Protein AF-A0A167I4J5-F1 (afdb_monomer)

pLDDT: mean 86.63, std 11.35, range [38.66, 96.31]

Radius of gyration: 13.34 Å; Cα contacts (8 Å, |Δi|>4): 80; chains: 1; bounding box: 29×26×43 Å

Secondary structure (DSSP, 8-state):
--SGGGSSTT-HHHHHHHHHHHHHHHHH-GGGGGGTTTHHHHHHHHHHT-TT--HHHHHHHHHHHHHHHHTT-TT-SHHHHHHHHHHHHHHHTT--

Foldseek 3Di:
DPLLVQLDPVDLVSNLVSLLVLLVCLQPPVVCCVVCVPSVVVSLLVSLPDPSCDDSSVVSSVSSLVSQCVSVDPCSHPVNVVCSNCVV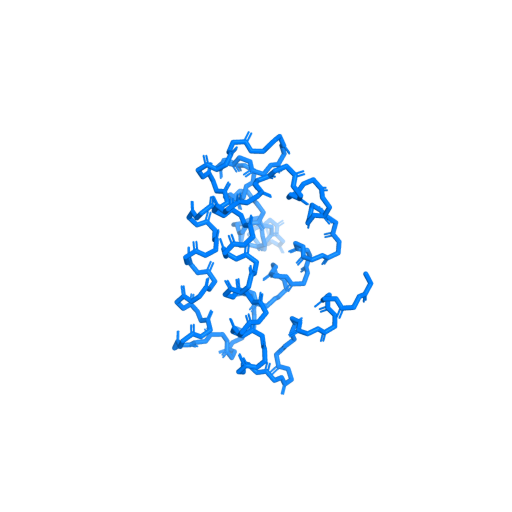VVVVVVPD

InterPro domains:
  IPR011989 Armadillo-like helical [G3DSA:1.25.10.10] (1-96)
  IPR016024 Armadillo-type fold [SSF48371] (3-87)
  IPR039852 Cullin-associated NEDD8-dissociated protein 1/2 [PTHR12696] (2-92)

Nearest PDB structures (foldseek):
  7z8v-assembly1_D  TM=9.619E-01  e=2.090E-09  Homo sapiens
  4a0c-assembly2_B  TM=9.674E-01  e=1.787E-09  Homo sapiens
  7z8r-assembly1_D  TM=9.916E-01  e=5.927E-09  Homo sapiens
  1u6g-assembly1_C  TM=9.925E-01  e=8.536E-09  Homo sapiens
  7zbz-assembly1_D  TM=9.603E-01  e=7.300E-09  Homo sapiens

Structure (mmCIF, N/CA/C/O backbone):
data_AF-A0A167I4J5-F1
#
_entry.id   AF-A0A167I4J5-F1
#
loop_
_atom_site.group_PDB
_atom_site.id
_atom_site.type_symbol
_atom_site.label_atom_id
_atom_site.label_alt_id
_atom_site.label_comp_id
_atom_site.label_asym_id
_atom_site.label_entity_id
_atom_site.label_seq_id
_atom_site.pdbx_PDB_ins_code
_atom_site.Cartn_x
_atom_site.Cartn_y
_atom_site.Cartn_z
_atom_site.occupancy
_atom_si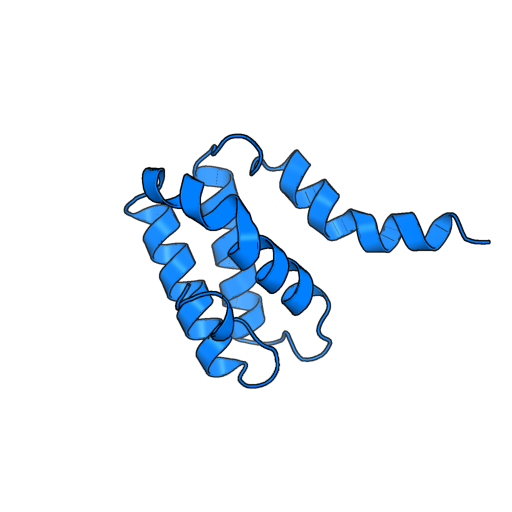te.B_iso_or_equiv
_atom_site.auth_seq_id
_atom_site.auth_comp_id
_atom_site.auth_asym_id
_atom_site.auth_atom_id
_atom_site.pdbx_PDB_model_num
ATOM 1 N N . ASP A 1 1 ? 2.113 14.808 -0.480 1.00 59.25 1 ASP A N 1
ATOM 2 C CA . ASP A 1 1 ? 2.943 15.099 -1.664 1.00 59.25 1 ASP A CA 1
ATOM 3 C C . ASP A 1 1 ? 4.249 14.323 -1.731 1.00 59.25 1 ASP A C 1
ATOM 5 O O . ASP A 1 1 ? 4.657 14.002 -2.833 1.00 59.25 1 ASP A O 1
ATOM 9 N N . GLU A 1 2 ? 4.866 13.924 -0.614 1.00 79.44 2 GLU A N 1
ATOM 10 C CA . GLU A 1 2 ? 6.151 13.194 -0.675 1.00 79.44 2 GLU A CA 1
ATOM 11 C C . GLU A 1 2 ? 6.030 11.676 -0.882 1.00 79.44 2 GLU A C 1
ATOM 13 O O . GLU A 1 2 ? 6.948 11.052 -1.400 1.00 79.44 2 GLU A O 1
ATOM 18 N N . LEU A 1 3 ? 4.905 11.069 -0.489 1.00 82.56 3 LEU A N 1
ATOM 19 C CA . LEU A 1 3 ? 4.751 9.611 -0.498 1.00 82.56 3 LEU A CA 1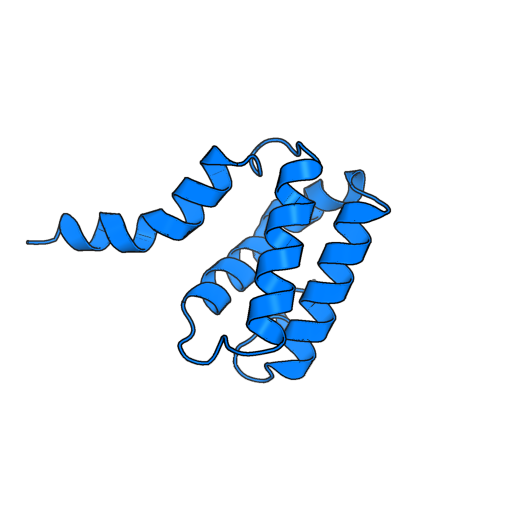
ATOM 20 C C . LEU A 1 3 ? 4.389 8.988 -1.864 1.00 82.56 3 LEU A C 1
ATOM 22 O O . LEU A 1 3 ? 4.952 7.943 -2.174 1.00 82.56 3 LEU A O 1
ATOM 26 N N . PRO A 1 4 ? 3.485 9.567 -2.689 1.00 85.06 4 PRO A N 1
ATOM 27 C CA . PRO A 1 4 ? 3.119 8.971 -3.979 1.00 85.06 4 PRO A CA 1
ATOM 28 C C . PRO A 1 4 ? 4.314 8.683 -4.906 1.00 85.06 4 PRO A C 1
ATOM 30 O O . PRO A 1 4 ? 4.374 7.573 -5.421 1.00 85.06 4 PRO A O 1
ATOM 33 N N . PRO A 1 5 ? 5.318 9.577 -5.049 1.00 88.94 5 PRO A N 1
ATOM 34 C CA . PRO A 1 5 ? 6.500 9.298 -5.872 1.00 88.94 5 PRO A CA 1
ATOM 35 C C . PRO A 1 5 ? 7.330 8.086 -5.421 1.00 88.94 5 PRO A C 1
ATOM 37 O O . PRO A 1 5 ? 8.106 7.557 -6.212 1.00 88.94 5 PRO A O 1
ATOM 40 N N . LEU A 1 6 ? 7.197 7.652 -4.160 1.00 91.50 6 LEU A N 1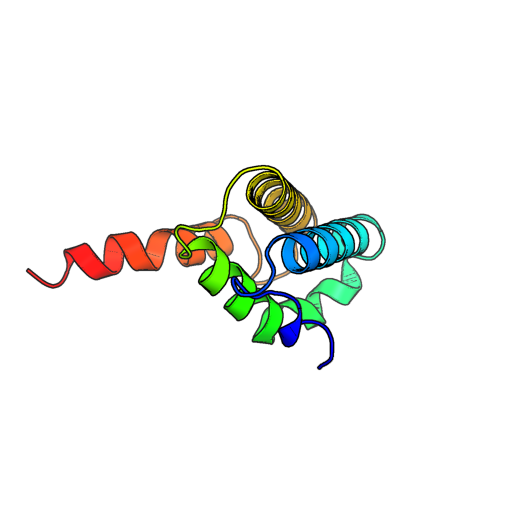
ATOM 41 C CA . LEU A 1 6 ? 7.902 6.483 -3.621 1.00 91.50 6 LEU A CA 1
ATOM 42 C C . LEU A 1 6 ? 7.235 5.158 -4.008 1.00 91.50 6 LEU A C 1
ATOM 44 O O . LEU A 1 6 ? 7.835 4.103 -3.829 1.00 91.50 6 LEU A O 1
ATOM 48 N N . ILE A 1 7 ? 5.997 5.204 -4.503 1.00 92.75 7 ILE A N 1
ATOM 49 C CA . ILE A 1 7 ? 5.237 4.041 -4.957 1.00 92.75 7 ILE A CA 1
ATOM 50 C C . ILE A 1 7 ? 5.404 3.980 -6.475 1.00 92.75 7 ILE A C 1
ATOM 52 O O . ILE A 1 7 ? 4.632 4.562 -7.226 1.00 92.75 7 ILE A O 1
ATOM 56 N N . SER A 1 8 ? 6.464 3.318 -6.929 1.00 91.94 8 SER A N 1
ATOM 57 C CA . SER A 1 8 ? 6.815 3.223 -8.345 1.00 91.94 8 SER A CA 1
ATOM 58 C C . SER A 1 8 ? 7.521 1.909 -8.650 1.00 91.94 8 SER A C 1
ATOM 60 O O . SER A 1 8 ? 8.351 1.429 -7.881 1.00 91.94 8 SER A O 1
ATOM 62 N N . GLU A 1 9 ? 7.273 1.364 -9.837 1.00 91.88 9 GLU A N 1
ATOM 63 C CA . GLU A 1 9 ? 7.988 0.179 -10.313 1.00 91.88 9 GLU A CA 1
ATOM 64 C C . GLU A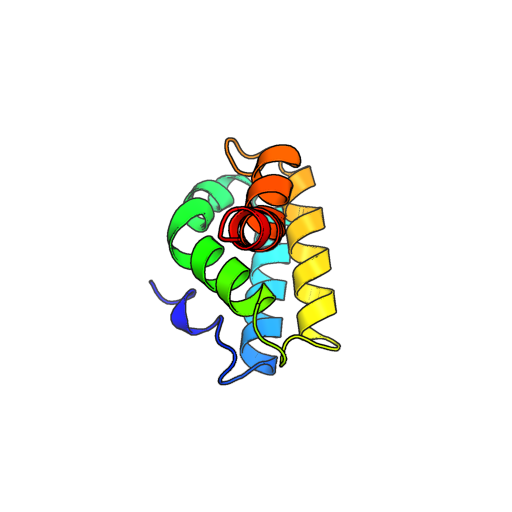 1 9 ? 9.489 0.419 -10.559 1.00 91.88 9 GLU A C 1
ATOM 66 O O . GLU A 1 9 ? 10.251 -0.544 -10.630 1.00 91.88 9 GLU A O 1
ATOM 71 N N . SER A 1 10 ? 9.919 1.687 -10.625 1.00 90.56 10 SER A N 1
ATOM 72 C CA . SER A 1 10 ? 11.325 2.094 -10.778 1.00 90.56 10 SER A CA 1
ATOM 73 C C . SER A 1 10 ? 12.216 1.573 -9.646 1.00 90.56 10 SER A C 1
ATOM 75 O O . SER A 1 10 ? 13.360 1.192 -9.885 1.00 90.56 10 SER A O 1
ATOM 77 N N . ASP A 1 11 ? 11.687 1.552 -8.417 1.00 94.12 11 ASP A N 1
ATOM 78 C CA . ASP A 1 11 ? 12.355 0.997 -7.241 1.00 94.12 11 ASP A CA 1
ATOM 79 C C . ASP A 1 11 ? 11.345 0.225 -6.383 1.00 94.12 11 ASP A C 1
ATOM 81 O O . ASP A 1 11 ? 10.586 0.766 -5.569 1.00 94.12 11 ASP A O 1
ATOM 85 N N . MET A 1 12 ? 11.341 -1.092 -6.583 1.00 93.50 12 MET A N 1
ATOM 86 C CA . MET A 1 12 ? 10.404 -1.993 -5.922 1.00 93.50 12 MET A CA 1
ATOM 87 C C . MET A 1 12 ? 10.693 -2.148 -4.420 1.00 93.50 12 MET A C 1
ATOM 89 O O . MET A 1 12 ? 9.775 -2.403 -3.639 1.00 93.50 12 MET A O 1
ATOM 93 N N . HIS A 1 13 ? 11.947 -1.972 -3.990 1.00 93.62 13 HIS A N 1
ATOM 94 C CA . HIS A 1 13 ? 12.310 -2.067 -2.576 1.00 93.62 13 HIS A CA 1
ATOM 95 C C . HIS A 1 13 ? 11.847 -0.824 -1.808 1.00 93.62 13 HIS A C 1
ATOM 97 O O . HIS A 1 13 ? 11.268 -0.944 -0.727 1.00 93.62 13 HIS A O 1
ATOM 103 N N . VAL A 1 14 ? 12.022 0.368 -2.387 1.00 95.44 14 VAL A N 1
ATOM 104 C CA . VAL A 1 14 ? 11.465 1.610 -1.829 1.00 95.44 14 VAL A CA 1
ATOM 105 C C . VAL A 1 14 ? 9.940 1.542 -1.784 1.00 95.44 14 VAL A C 1
ATOM 107 O O . VAL A 1 14 ? 9.355 1.833 -0.739 1.00 95.44 14 VAL A O 1
ATOM 110 N N . SER A 1 15 ? 9.301 1.057 -2.853 1.00 95.25 15 SER A N 1
ATOM 111 C CA . SER A 1 15 ? 7.849 0.845 -2.880 1.00 95.25 15 SER A CA 1
ATOM 112 C C . SER A 1 15 ? 7.385 -0.090 -1.766 1.00 95.25 15 SER A C 1
ATOM 114 O O . SER A 1 15 ? 6.449 0.237 -1.038 1.00 95.25 15 SER A O 1
ATOM 116 N N . GLN A 1 16 ? 8.068 -1.220 -1.560 1.00 95.50 16 GLN A N 1
ATOM 117 C CA . GLN A 1 16 ? 7.777 -2.142 -0.459 1.00 95.50 16 GLN A CA 1
ATOM 118 C C . GLN A 1 16 ? 7.842 -1.444 0.908 1.00 95.50 16 GLN A C 1
ATOM 120 O O . GLN A 1 16 ? 6.953 -1.635 1.744 1.00 95.50 16 GLN A O 1
ATOM 125 N N . MET A 1 17 ? 8.883 -0.643 1.153 1.00 96.06 17 MET A N 1
ATOM 126 C CA . MET A 1 17 ? 9.045 0.086 2.415 1.00 96.06 17 MET A CA 1
ATOM 127 C C . MET A 1 17 ? 7.944 1.133 2.608 1.00 96.06 17 MET A C 1
ATOM 129 O O . MET A 1 17 ? 7.360 1.215 3.690 1.00 96.06 17 MET A O 1
ATOM 133 N N . ALA A 1 18 ? 7.605 1.882 1.555 1.00 95.19 18 ALA A N 1
ATOM 134 C CA . ALA A 1 18 ? 6.521 2.860 1.578 1.00 95.19 18 ALA A CA 1
ATOM 135 C C . ALA A 1 18 ? 5.170 2.191 1.880 1.00 95.19 18 ALA A C 1
ATOM 137 O O . ALA A 1 18 ? 4.436 2.647 2.757 1.00 95.19 18 ALA A O 1
ATOM 138 N N . ILE A 1 19 ? 4.871 1.063 1.231 1.00 95.56 19 ILE A N 1
ATOM 139 C CA . ILE A 1 19 ? 3.661 0.273 1.488 1.00 95.56 19 ILE A CA 1
ATOM 140 C C . ILE A 1 19 ? 3.647 -0.253 2.930 1.00 95.56 19 ILE A C 1
ATOM 142 O O . ILE A 1 19 ? 2.630 -0.152 3.610 1.00 95.56 19 ILE A O 1
ATOM 146 N N . SER A 1 20 ? 4.774 -0.748 3.446 1.00 96.12 20 SER A N 1
ATOM 147 C CA . SER A 1 20 ? 4.867 -1.241 4.831 1.00 96.12 20 SER A CA 1
ATOM 148 C C . SER A 1 20 ? 4.628 -0.128 5.859 1.00 96.12 20 SER A C 1
ATOM 150 O O . SER A 1 20 ? 3.960 -0.333 6.881 1.00 96.12 20 SER A O 1
ATOM 152 N N . PHE A 1 21 ? 5.117 1.082 5.573 1.00 94.44 21 PHE A N 1
ATOM 153 C CA . PHE A 1 21 ? 4.808 2.272 6.359 1.00 94.44 21 PHE A CA 1
ATOM 154 C C . PHE A 1 21 ? 3.309 2.593 6.320 1.00 94.44 21 PHE A C 1
ATOM 156 O O . PHE A 1 21 ? 2.707 2.798 7.375 1.00 94.44 21 PHE A O 1
ATOM 163 N N . LEU A 1 22 ? 2.678 2.554 5.142 1.00 93.12 22 LEU A N 1
ATOM 164 C CA . LEU A 1 22 ? 1.234 2.759 5.008 1.00 93.12 22 LEU A CA 1
ATOM 165 C C . LEU A 1 22 ? 0.418 1.711 5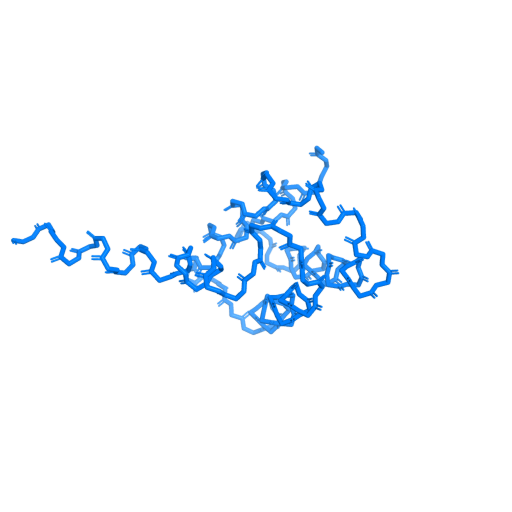.770 1.00 93.12 22 LEU A C 1
ATOM 167 O O . LEU A 1 22 ? -0.555 2.064 6.432 1.00 93.12 22 LEU A O 1
ATOM 171 N N . THR A 1 23 ? 0.828 0.443 5.742 1.00 94.81 23 THR A N 1
ATOM 172 C CA . THR A 1 23 ? 0.210 -0.634 6.529 1.00 94.81 23 THR A CA 1
ATOM 173 C C . THR A 1 23 ? 0.291 -0.341 8.022 1.00 94.81 23 THR A C 1
ATOM 175 O O . THR A 1 23 ? -0.684 -0.517 8.754 1.00 94.81 23 THR A O 1
ATOM 178 N N . THR A 1 24 ? 1.444 0.138 8.489 1.00 94.38 24 THR A N 1
ATOM 179 C CA . THR A 1 24 ? 1.634 0.525 9.892 1.00 94.38 24 THR A CA 1
ATOM 180 C C . THR A 1 24 ? 0.746 1.713 10.251 1.00 94.38 24 THR A C 1
ATOM 182 O O . THR A 1 24 ? 0.067 1.691 11.277 1.00 94.38 24 THR A O 1
ATOM 185 N N . LEU A 1 25 ? 0.679 2.718 9.377 1.00 92.00 25 LEU A N 1
ATOM 186 C CA . LEU A 1 25 ? -0.170 3.890 9.554 1.00 92.00 25 LEU A CA 1
ATOM 187 C C . LEU A 1 25 ? -1.659 3.510 9.599 1.00 92.00 25 LEU A C 1
ATOM 189 O O . LEU A 1 25 ? -2.383 4.001 10.460 1.00 92.00 25 LEU A O 1
ATOM 193 N N . ALA A 1 26 ? -2.095 2.577 8.748 1.00 90.88 26 ALA A N 1
ATOM 194 C CA . ALA A 1 26 ? -3.454 2.043 8.751 1.00 90.88 26 ALA A CA 1
ATOM 195 C C . ALA A 1 26 ? -3.802 1.331 10.063 1.00 90.88 26 ALA A C 1
ATOM 197 O O . ALA A 1 26 ? -4.902 1.502 10.578 1.00 90.88 26 ALA A O 1
ATOM 198 N N . LYS A 1 27 ? -2.863 0.560 10.624 1.00 91.19 27 LYS A N 1
ATOM 199 C CA . LYS A 1 27 ? -3.066 -0.184 11.876 1.00 91.19 27 LYS A CA 1
ATOM 200 C C . LYS A 1 27 ? -3.042 0.716 13.114 1.00 91.19 27 LYS A C 1
ATOM 202 O O . LYS A 1 27 ? -3.827 0.504 14.031 1.00 91.19 27 LYS A O 1
ATOM 207 N N . VAL A 1 28 ? -2.133 1.691 13.161 1.00 93.19 28 VAL A N 1
ATOM 208 C CA . VAL A 1 28 ? -1.872 2.503 14.365 1.00 93.19 28 VAL A CA 1
ATOM 209 C C . VAL A 1 28 ? -2.687 3.796 14.380 1.00 93.19 28 VAL A C 1
ATOM 211 O O . VAL A 1 28 ? -3.107 4.243 15.445 1.00 93.19 28 VAL A O 1
ATOM 214 N N . TYR A 1 29 ? -2.936 4.403 13.217 1.00 89.69 29 TYR A N 1
ATOM 215 C CA . TYR A 1 29 ? -3.647 5.678 13.115 1.00 89.69 29 TYR A CA 1
ATOM 216 C C . TYR A 1 29 ? -4.632 5.722 11.923 1.00 89.69 29 TYR A C 1
ATOM 218 O O . TYR A 1 29 ? -4.440 6.500 10.978 1.00 89.69 29 TYR A O 1
ATOM 226 N N . PRO A 1 30 ? -5.733 4.938 11.972 1.00 85.31 30 PRO A N 1
ATOM 227 C CA . PRO A 1 30 ? -6.695 4.794 10.870 1.00 85.31 30 PRO A CA 1
ATOM 228 C C . PRO A 1 30 ? -7.317 6.110 10.379 1.00 85.31 30 PRO A C 1
ATOM 230 O O . PRO A 1 30 ? -7.638 6.257 9.205 1.00 85.31 30 PRO A O 1
ATOM 233 N N . SER A 1 31 ? -7.466 7.110 11.251 1.00 84.31 31 SER A N 1
ATOM 234 C CA . SER A 1 31 ? -8.042 8.415 10.894 1.00 84.31 31 SER A CA 1
ATOM 235 C C . SER A 1 31 ? -7.230 9.170 9.831 1.00 84.31 31 SER A C 1
ATOM 237 O O . SER A 1 31 ? -7.789 9.973 9.075 1.00 84.31 31 SER A O 1
ATOM 239 N N . SER A 1 32 ? -5.928 8.889 9.709 1.00 82.62 32 SER A N 1
ATOM 240 C CA . SER A 1 32 ? -5.083 9.459 8.651 1.00 82.62 32 SER A CA 1
ATOM 241 C C . SER A 1 32 ? -5.343 8.887 7.257 1.00 82.62 32 SER A C 1
ATOM 243 O O . SER A 1 32 ? -4.954 9.517 6.273 1.00 82.62 32 SER A O 1
ATOM 245 N N . LEU A 1 33 ? -6.047 7.755 7.151 1.00 79.38 33 LEU A N 1
ATOM 246 C CA . LEU A 1 33 ? -6.338 7.085 5.879 1.00 79.38 33 LEU A CA 1
ATOM 247 C C . LEU A 1 33 ? -7.265 7.888 4.969 1.00 79.38 33 LEU A C 1
ATOM 249 O O . LEU A 1 33 ? -7.228 7.722 3.752 1.00 79.38 33 LEU A O 1
ATOM 253 N N . SER A 1 34 ? -8.021 8.833 5.530 1.00 77.69 34 SER A N 1
ATOM 254 C CA . SER A 1 34 ? -8.765 9.830 4.752 1.00 77.69 34 SER A CA 1
ATOM 255 C C . SER A 1 34 ? -7.874 10.547 3.723 1.00 77.69 34 SER A C 1
ATOM 257 O O . SER A 1 34 ? -8.318 10.814 2.608 1.00 77.69 34 SER A O 1
ATOM 259 N N . LYS A 1 35 ? -6.588 10.760 4.044 1.00 74.88 35 LYS A N 1
ATOM 260 C CA . LYS A 1 35 ?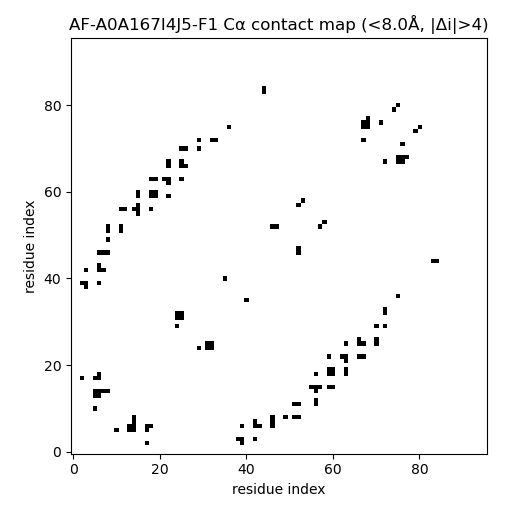 -5.585 11.382 3.161 1.00 74.88 35 LYS A CA 1
ATOM 261 C C . LYS A 1 35 ? -4.995 10.425 2.114 1.00 74.88 35 LYS A C 1
ATOM 263 O O . LYS A 1 35 ? -4.378 10.889 1.161 1.00 74.88 35 LYS A O 1
ATOM 268 N N . ILE A 1 36 ? -5.173 9.112 2.280 1.00 73.38 36 ILE A N 1
ATOM 269 C CA . ILE A 1 36 ? -4.663 8.071 1.366 1.00 73.38 36 ILE A CA 1
ATOM 270 C C . ILE A 1 36 ? -5.592 7.853 0.166 1.00 73.38 36 ILE A C 1
ATOM 272 O O . ILE A 1 36 ? -5.128 7.452 -0.898 1.00 73.38 36 ILE A O 1
ATOM 276 N N . SER A 1 37 ? -6.878 8.185 0.304 1.00 69.19 37 SER A N 1
ATOM 277 C CA . SER A 1 37 ? -7.924 7.973 -0.713 1.00 69.19 37 SER A CA 1
ATOM 278 C C . SER A 1 37 ? -7.695 8.655 -2.078 1.00 69.19 37 SER A C 1
ATOM 280 O O . SER A 1 37 ? -8.432 8.378 -3.019 1.00 69.19 37 SER A O 1
ATOM 282 N N . GLY A 1 38 ? -6.693 9.533 -2.199 1.00 80.06 38 GLY A N 1
ATOM 283 C CA . GLY A 1 38 ? -6.346 10.244 -3.432 1.00 80.06 38 GLY A CA 1
ATOM 284 C C . GLY A 1 38 ? -5.203 9.600 -4.226 1.00 80.06 38 GLY A C 1
ATOM 285 O O . GLY A 1 38 ? -5.281 8.455 -4.665 1.00 80.06 38 GLY A O 1
ATOM 286 N N . SER A 1 39 ? -4.128 10.366 -4.436 1.00 84.88 39 SER A N 1
ATOM 287 C CA . SER A 1 39 ? -2.990 9.990 -5.291 1.00 84.88 39 SER A CA 1
ATOM 288 C C . SER A 1 39 ? -2.295 8.695 -4.869 1.00 84.88 39 SER A C 1
ATOM 290 O O . SER A 1 39 ? -1.915 7.913 -5.730 1.00 84.88 39 SER A O 1
ATOM 292 N N . ILE A 1 40 ? -2.187 8.429 -3.565 1.00 89.06 40 ILE A N 1
ATOM 293 C CA . ILE A 1 40 ? -1.541 7.213 -3.044 1.00 89.06 40 ILE A CA 1
ATOM 294 C C . ILE A 1 40 ? -2.274 5.958 -3.530 1.00 89.06 40 ILE A C 1
ATOM 296 O O . ILE A 1 40 ? -1.638 5.022 -4.002 1.00 89.06 40 ILE A O 1
ATOM 300 N N . LEU A 1 41 ? -3.607 5.939 -3.452 1.00 88.56 41 LEU A N 1
ATOM 301 C CA . LEU A 1 41 ? -4.388 4.789 -3.900 1.00 88.56 41 LEU A CA 1
ATOM 302 C C . LEU A 1 41 ? -4.247 4.559 -5.410 1.00 88.56 41 LEU A C 1
ATOM 304 O O . LEU A 1 41 ? -4.115 3.417 -5.839 1.00 88.56 41 LEU A O 1
ATOM 308 N N . ASN A 1 42 ? -4.215 5.631 -6.207 1.00 88.56 42 ASN A N 1
ATOM 309 C CA . ASN A 1 42 ? -4.006 5.523 -7.652 1.00 88.56 42 ASN A CA 1
ATOM 310 C C . ASN A 1 42 ? -2.644 4.902 -7.992 1.00 88.56 42 ASN A C 1
ATOM 312 O O . ASN A 1 42 ? -2.598 4.004 -8.832 1.00 88.56 42 ASN A O 1
ATOM 316 N N . GLU A 1 43 ? -1.569 5.317 -7.315 1.00 92.25 43 GLU A N 1
ATOM 317 C CA . GLU A 1 43 ? -0.237 4.727 -7.515 1.00 92.25 43 GLU A CA 1
ATOM 318 C C . GLU A 1 43 ? -0.196 3.256 -7.090 1.00 92.25 43 GLU A C 1
ATOM 320 O O . GLU A 1 43 ? 0.345 2.420 -7.809 1.00 92.25 43 GLU A O 1
ATOM 325 N N . LEU A 1 44 ? -0.838 2.892 -5.973 1.00 92.56 44 LEU A N 1
ATOM 326 C CA . LEU A 1 44 ? -0.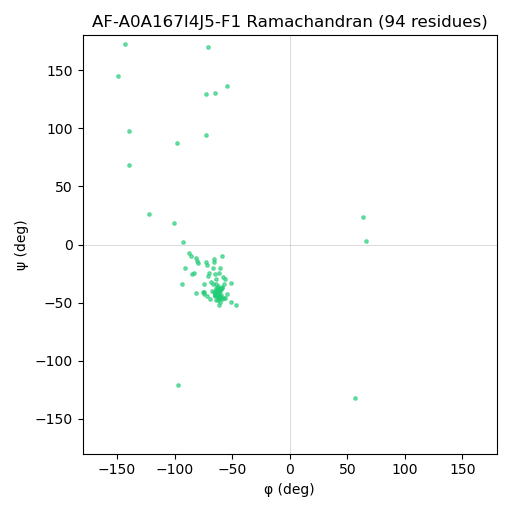921 1.493 -5.538 1.00 92.56 44 LEU A CA 1
ATOM 327 C C . LEU A 1 44 ? -1.649 0.620 -6.564 1.00 92.56 44 LEU A C 1
ATOM 329 O O . LEU A 1 44 ? -1.173 -0.460 -6.905 1.00 92.56 44 LEU A O 1
ATOM 333 N N . ILE A 1 45 ? -2.783 1.088 -7.091 1.00 90.62 45 ILE A N 1
ATOM 334 C CA . ILE A 1 45 ? -3.532 0.371 -8.133 1.00 90.62 45 ILE A CA 1
ATOM 335 C C . ILE A 1 45 ? -2.747 0.314 -9.447 1.00 90.62 45 ILE A C 1
ATOM 337 O O . ILE A 1 45 ? -2.842 -0.685 -10.161 1.00 90.62 45 ILE A O 1
ATOM 341 N N . GLY A 1 46 ? -1.969 1.350 -9.766 1.00 91.62 46 GLY A N 1
ATOM 342 C CA . GLY A 1 46 ? -1.016 1.331 -10.873 1.00 91.62 46 GLY A CA 1
ATOM 343 C C . GLY A 1 46 ? 0.041 0.245 -10.680 1.00 91.62 46 GLY A C 1
ATOM 344 O O . GLY A 1 46 ? 0.226 -0.597 -11.556 1.00 91.62 46 GLY A O 1
ATOM 345 N N . LEU A 1 47 ? 0.651 0.193 -9.496 1.00 93.44 47 LEU A N 1
ATOM 346 C CA . LEU A 1 47 ? 1.688 -0.775 -9.151 1.00 93.44 47 LEU A CA 1
ATOM 347 C C . LEU A 1 47 ? 1.168 -2.220 -9.144 1.00 93.44 47 LEU A C 1
ATOM 349 O O . LEU A 1 47 ? 1.885 -3.118 -9.569 1.00 93.44 47 LEU A O 1
ATOM 353 N N . VAL A 1 48 ? -0.092 -2.457 -8.753 1.00 93.12 48 VAL A N 1
ATOM 354 C CA . VAL A 1 48 ? -0.748 -3.781 -8.854 1.00 93.12 48 VAL A CA 1
ATOM 355 C C . VAL A 1 48 ? -0.779 -4.311 -10.291 1.00 93.12 48 VAL A C 1
ATOM 357 O O . VAL A 1 48 ? -0.784 -5.522 -10.501 1.00 93.12 48 VAL A O 1
ATOM 360 N N . ARG A 1 49 ? -0.783 -3.425 -11.290 1.00 90.31 49 ARG A N 1
ATOM 361 C CA . ARG A 1 49 ? -0.760 -3.805 -12.710 1.00 90.31 49 ARG A CA 1
ATOM 362 C C . ARG A 1 49 ? 0.655 -3.995 -13.250 1.00 90.31 49 ARG A C 1
ATOM 364 O O . ARG A 1 49 ? 0.798 -4.437 -14.388 1.00 90.31 49 ARG A O 1
ATOM 371 N N . SER A 1 50 ? 1.684 -3.659 -12.472 1.00 92.94 50 SER A N 1
ATOM 372 C CA . SER A 1 50 ? 3.068 -3.835 -12.891 1.00 92.94 50 SER A CA 1
ATOM 373 C C . SER A 1 50 ? 3.434 -5.322 -12.878 1.00 92.94 50 SER A C 1
ATOM 375 O O . SER A 1 50 ? 3.271 -5.985 -11.850 1.00 92.94 50 SER A O 1
ATOM 377 N N . PRO A 1 51 ? 4.004 -5.862 -13.970 1.00 90.75 51 PRO A N 1
ATOM 378 C CA . PRO A 1 51 ? 4.506 -7.234 -13.991 1.00 90.75 51 PRO A CA 1
ATOM 379 C C . PRO A 1 51 ? 5.707 -7.437 -13.051 1.00 90.75 51 PRO A C 1
ATOM 381 O O . PRO A 1 51 ? 6.098 -8.573 -12.795 1.00 90.75 51 PRO A O 1
ATOM 384 N N . LEU A 1 52 ? 6.299 -6.352 -12.538 1.00 93.62 52 LEU A N 1
ATOM 385 C CA . LEU A 1 52 ? 7.424 -6.388 -11.606 1.00 93.62 52 LEU A CA 1
ATOM 386 C C . LEU A 1 52 ? 6.985 -6.534 -10.143 1.00 93.62 52 LEU A C 1
ATOM 388 O O . LEU A 1 52 ? 7.836 -6.764 -9.281 1.00 93.62 52 LEU A O 1
ATOM 392 N N . LEU A 1 53 ? 5.686 -6.408 -9.841 1.00 94.06 53 LEU A N 1
ATOM 393 C CA . LEU A 1 53 ? 5.172 -6.558 -8.483 1.00 94.06 53 LEU A CA 1
ATOM 394 C C . LEU A 1 53 ? 5.189 -8.035 -8.065 1.00 94.06 53 LEU A C 1
ATOM 396 O O . LEU A 1 53 ? 4.254 -8.795 -8.307 1.00 94.06 53 LEU A O 1
ATOM 400 N N . GLN A 1 54 ? 6.265 -8.437 -7.398 1.00 91.38 54 GLN A N 1
ATOM 401 C CA . GLN A 1 54 ? 6.473 -9.800 -6.915 1.00 91.38 54 GLN A CA 1
ATOM 402 C C . GLN A 1 54 ? 7.188 -9.814 -5.560 1.00 91.38 54 GLN A C 1
ATOM 404 O O . GLN A 1 54 ? 7.653 -8.785 -5.063 1.00 91.38 54 GLN A O 1
ATOM 409 N N . GLY A 1 55 ? 7.290 -11.001 -4.957 1.00 93.62 55 GLY A N 1
ATOM 410 C CA . GLY A 1 55 ? 8.056 -11.212 -3.729 1.00 93.62 55 GLY A CA 1
ATOM 411 C C . GLY A 1 55 ? 7.599 -10.312 -2.577 1.00 93.62 55 GLY A C 1
ATOM 412 O O . GLY A 1 55 ? 6.405 -10.199 -2.303 1.00 93.62 55 GLY A O 1
ATOM 413 N N . GLY A 1 56 ? 8.556 -9.669 -1.904 1.00 91.44 56 GLY A N 1
ATOM 414 C CA . GLY A 1 56 ? 8.292 -8.862 -0.709 1.00 91.44 56 GLY A CA 1
ATOM 415 C C . GLY A 1 56 ? 7.375 -7.660 -0.951 1.00 91.44 56 GLY A C 1
ATOM 416 O O . GLY A 1 56 ? 6.527 -7.370 -0.108 1.00 91.44 56 GLY A O 1
ATOM 417 N N . ALA A 1 57 ? 7.461 -7.012 -2.115 1.00 93.62 57 ALA A N 1
ATOM 418 C CA . ALA A 1 57 ? 6.580 -5.896 -2.457 1.00 93.62 57 ALA A CA 1
ATOM 419 C C . ALA A 1 57 ? 5.125 -6.346 -2.646 1.00 93.62 57 ALA A C 1
ATOM 421 O O . ALA A 1 57 ? 4.210 -5.683 -2.158 1.00 93.62 57 ALA A O 1
ATOM 422 N N . LEU A 1 58 ? 4.908 -7.504 -3.281 1.00 94.75 58 LEU A N 1
ATOM 423 C CA . LEU A 1 58 ? 3.574 -8.092 -3.404 1.00 94.75 58 LEU A CA 1
ATOM 424 C C . LEU A 1 58 ? 3.011 -8.482 -2.030 1.00 94.75 58 LEU A C 1
ATOM 426 O O . LEU A 1 58 ? 1.862 -8.164 -1.733 1.00 94.75 58 LEU A O 1
ATOM 430 N N . SER A 1 59 ? 3.816 -9.115 -1.172 1.00 96.31 59 SER A N 1
ATOM 431 C CA . SER A 1 59 ? 3.397 -9.448 0.195 1.00 96.31 59 SER A CA 1
ATOM 432 C C . SER A 1 59 ? 3.002 -8.199 0.989 1.00 96.31 59 SER A C 1
ATOM 434 O O . SER A 1 59 ? 1.919 -8.166 1.571 1.00 96.31 59 SER A O 1
ATOM 436 N N . ALA A 1 60 ? 3.817 -7.139 0.941 1.00 96.31 60 ALA A N 1
ATOM 437 C CA . ALA A 1 60 ? 3.510 -5.867 1.593 1.00 96.31 60 ALA A CA 1
ATOM 438 C C . ALA A 1 60 ? 2.209 -5.245 1.056 1.00 96.31 60 ALA A C 1
ATOM 440 O O . ALA A 1 60 ? 1.395 -4.746 1.833 1.00 96.31 60 ALA A O 1
ATOM 441 N N . MET A 1 61 ? 1.979 -5.319 -0.261 1.00 95.44 61 MET A N 1
ATOM 442 C CA . MET A 1 61 ? 0.749 -4.844 -0.902 1.00 95.44 61 MET A CA 1
ATOM 443 C C . MET A 1 61 ? -0.491 -5.596 -0.394 1.00 95.44 61 MET A C 1
ATOM 445 O O . MET A 1 61 ? -1.508 -4.981 -0.071 1.00 95.44 61 MET A O 1
ATOM 449 N N . LEU A 1 62 ? -0.414 -6.924 -0.281 1.00 95.31 62 LEU A N 1
ATOM 450 C CA . LEU A 1 62 ? -1.514 -7.743 0.237 1.00 95.31 62 LEU A CA 1
ATOM 451 C C . LEU A 1 62 ? -1.811 -7.432 1.709 1.00 95.31 62 LEU A C 1
ATOM 453 O O . LEU A 1 62 ? -2.976 -7.293 2.084 1.00 95.31 62 LEU A O 1
ATOM 457 N N . GLU A 1 63 ? -0.774 -7.290 2.535 1.00 96.25 63 GLU A N 1
ATOM 458 C CA . GLU A 1 63 ? -0.922 -6.906 3.942 1.00 96.25 63 GLU A CA 1
ATOM 459 C C . GLU A 1 63 ? -1.540 -5.514 4.099 1.00 96.25 63 GLU A C 1
ATOM 461 O O . GLU A 1 63 ? -2.373 -5.306 4.987 1.00 96.25 63 GLU A O 1
ATOM 466 N N . PHE A 1 64 ? -1.172 -4.575 3.224 1.00 94.38 64 PHE A N 1
ATOM 467 C CA . PHE A 1 64 ? -1.751 -3.238 3.202 1.00 94.38 64 PHE A CA 1
ATOM 468 C C . PHE A 1 64 ? -3.255 -3.283 2.934 1.00 94.38 64 PHE A C 1
ATOM 470 O O . PHE A 1 64 ? -4.025 -2.745 3.728 1.00 94.38 64 PHE A O 1
ATOM 477 N N . PHE A 1 65 ? -3.698 -3.961 1.869 1.00 93.25 65 PHE A N 1
ATOM 478 C CA . PHE A 1 65 ? -5.129 -4.050 1.557 1.00 93.25 65 PHE A CA 1
ATOM 479 C C . PHE A 1 65 ? -5.925 -4.751 2.663 1.00 93.25 65 PHE A C 1
ATOM 481 O O . PHE A 1 65 ? -7.029 -4.316 2.989 1.00 93.25 65 PHE A O 1
ATOM 488 N N . GLN A 1 66 ? -5.364 -5.790 3.289 1.00 93.00 66 GLN A N 1
ATOM 489 C CA . GLN A 1 66 ? -5.995 -6.442 4.439 1.00 93.00 66 GLN A CA 1
ATOM 490 C C . GLN A 1 66 ? -6.156 -5.476 5.618 1.00 93.00 66 GLN A C 1
ATOM 492 O O . GLN A 1 66 ? -7.247 -5.363 6.175 1.00 93.00 66 GLN A O 1
ATOM 497 N N . ALA A 1 67 ? -5.097 -4.743 5.973 1.00 92.25 67 ALA A N 1
ATOM 498 C CA . ALA A 1 67 ? -5.158 -3.739 7.032 1.00 92.25 67 ALA A CA 1
ATOM 499 C C . ALA A 1 67 ? -6.157 -2.622 6.698 1.00 92.25 67 ALA A C 1
ATOM 501 O O . ALA A 1 67 ? -6.894 -2.173 7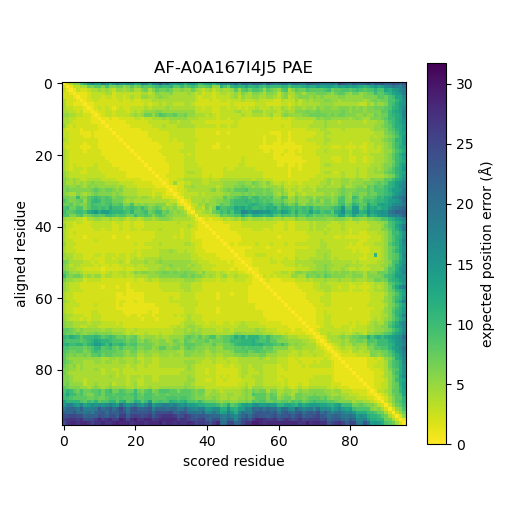.573 1.00 92.25 67 ALA A O 1
ATOM 502 N N . LEU A 1 68 ? -6.220 -2.214 5.429 1.00 89.50 68 LEU A N 1
ATOM 503 C CA . LEU A 1 68 ? -7.095 -1.150 4.958 1.00 89.50 68 LEU A CA 1
ATOM 504 C C . LEU A 1 68 ? -8.575 -1.516 5.117 1.00 89.50 68 LEU A C 1
ATOM 506 O O . LEU A 1 68 ? -9.333 -0.731 5.685 1.00 89.50 68 LEU A O 1
ATOM 510 N N . VAL A 1 69 ? -8.978 -2.721 4.700 1.00 90.06 69 VAL A N 1
ATOM 511 C CA . VAL A 1 69 ? -10.371 -3.192 4.826 1.00 90.06 69 VAL A CA 1
ATOM 512 C C . VAL A 1 69 ? -10.821 -3.228 6.289 1.00 90.06 69 VAL A C 1
ATOM 514 O O . VAL A 1 69 ? -11.953 -2.856 6.593 1.00 90.06 69 VAL A O 1
ATOM 517 N N . VAL A 1 70 ? -9.930 -3.622 7.204 1.00 89.38 70 VAL A N 1
ATOM 518 C CA . VAL A 1 70 ? -10.225 -3.690 8.647 1.00 89.38 70 VAL A CA 1
ATOM 519 C C . VAL A 1 70 ? -10.494 -2.306 9.246 1.00 89.38 70 VAL A C 1
ATOM 521 O O . VAL A 1 70 ? -11.230 -2.200 10.224 1.00 89.38 70 VAL A O 1
ATOM 524 N N . THR A 1 71 ? -9.962 -1.233 8.654 1.00 87.00 71 THR A N 1
ATOM 525 C CA . THR A 1 71 ? -10.172 0.129 9.175 1.00 87.00 71 THR A CA 1
ATOM 526 C C . THR A 1 71 ? -11.587 0.664 8.966 1.00 87.00 71 THR A C 1
ATOM 528 O O . THR A 1 71 ? -11.962 1.636 9.616 1.00 87.00 71 THR A O 1
ATOM 531 N N . GLY A 1 72 ? -12.376 0.061 8.066 1.00 80.56 72 GLY A N 1
ATOM 532 C CA . GLY A 1 72 ? -13.758 0.478 7.808 1.00 80.56 72 GLY A CA 1
ATOM 533 C C . GLY A 1 72 ? -13.894 1.897 7.243 1.00 80.56 72 GLY A C 1
ATOM 534 O O . GLY A 1 72 ? -14.940 2.522 7.404 1.00 80.56 72 GLY A O 1
ATOM 535 N N . THR A 1 73 ? -12.845 2.425 6.605 1.00 81.12 73 THR A N 1
ATOM 536 C CA . THR A 1 73 ? -12.855 3.780 6.037 1.00 81.12 73 THR A CA 1
ATOM 537 C C . THR A 1 73 ? -13.872 3.881 4.892 1.00 81.12 73 THR A C 1
ATOM 539 O O . THR A 1 73 ? -13.868 3.062 3.970 1.00 81.12 73 THR A O 1
ATOM 542 N N . SER A 1 74 ? -14.734 4.903 4.922 1.00 76.44 74 SER A N 1
ATOM 543 C CA . SER A 1 74 ? -15.717 5.171 3.861 1.00 76.44 74 SER A CA 1
ATOM 544 C C . SER A 1 74 ? -15.048 5.275 2.484 1.00 76.44 74 SER A C 1
ATOM 546 O O . SER A 1 74 ? -14.021 5.937 2.351 1.00 76.44 74 SER A O 1
ATOM 548 N N . ASN A 1 75 ? -15.643 4.652 1.459 1.00 76.12 75 ASN A N 1
ATOM 549 C CA . ASN A 1 75 ? -15.119 4.534 0.083 1.00 76.12 75 ASN A CA 1
ATOM 550 C C . ASN A 1 75 ? -13.841 3.684 -0.083 1.00 76.12 75 ASN A C 1
ATOM 552 O O . ASN A 1 75 ? -13.317 3.583 -1.191 1.00 76.12 75 ASN A O 1
ATOM 556 N N . LEU A 1 76 ? -13.337 3.067 0.990 1.00 83.56 76 LEU A N 1
ATOM 557 C CA . LEU A 1 76 ? -12.223 2.107 0.975 1.00 83.56 76 LEU A CA 1
ATOM 558 C C . LEU A 1 76 ? -12.653 0.764 1.584 1.00 83.56 76 LEU A C 1
ATOM 560 O O . LEU A 1 76 ? -11.839 0.014 2.122 1.00 83.56 76 LEU A O 1
ATOM 564 N N . GLY A 1 77 ? -13.954 0.467 1.518 1.00 85.69 77 GLY A N 1
ATOM 565 C CA . GLY A 1 77 ? -14.502 -0.801 1.972 1.00 85.69 77 GLY A CA 1
ATOM 566 C C . GLY A 1 77 ? -14.114 -1.954 1.048 1.00 85.69 77 GLY A C 1
ATOM 567 O O . GLY A 1 77 ? -13.633 -1.763 -0.070 1.00 85.69 77 GLY A O 1
ATOM 568 N N . TYR A 1 78 ? -14.387 -3.179 1.497 1.00 89.25 78 TYR A N 1
ATOM 569 C CA . TYR A 1 78 ? -14.074 -4.394 0.741 1.00 89.25 78 TYR A CA 1
ATOM 570 C C . TYR A 1 78 ? -14.599 -4.359 -0.705 1.00 89.25 78 TYR A C 1
ATOM 572 O O . TYR A 1 78 ? -13.843 -4.605 -1.641 1.00 89.25 78 TYR A O 1
ATOM 580 N N . MET A 1 79 ? -15.879 -4.019 -0.897 1.00 90.19 79 MET A N 1
ATOM 581 C CA . MET A 1 79 ? -16.495 -4.005 -2.231 1.00 90.19 79 MET A CA 1
ATOM 582 C C . MET A 1 79 ? -15.944 -2.896 -3.130 1.00 90.19 79 MET A C 1
ATOM 584 O O . MET A 1 79 ? -15.850 -3.087 -4.343 1.00 90.19 79 MET A O 1
ATOM 588 N N . ASP A 1 80 ? -15.554 -1.760 -2.553 1.00 88.94 80 ASP A N 1
ATOM 589 C CA . ASP A 1 80 ? -14.964 -0.653 -3.306 1.00 88.94 80 ASP A CA 1
ATOM 590 C C . ASP A 1 80 ? -13.573 -1.036 -3.817 1.00 88.94 80 ASP A C 1
ATOM 592 O O . ASP A 1 80 ? -13.291 -0.899 -5.009 1.00 88.94 80 ASP A O 1
ATOM 596 N N . LEU A 1 81 ? -12.742 -1.616 -2.945 1.00 89.00 81 LEU A N 1
ATOM 597 C CA . LEU A 1 81 ? -11.411 -2.112 -3.299 1.00 89.00 81 LEU A CA 1
ATOM 598 C C . LEU A 1 81 ? -11.483 -3.263 -4.306 1.00 89.00 81 LEU A C 1
ATOM 600 O O . LEU A 1 81 ? -10.744 -3.267 -5.290 1.00 89.00 81 LEU A O 1
ATOM 604 N N . LEU A 1 82 ? -12.410 -4.207 -4.118 1.00 90.94 82 LEU A N 1
ATOM 605 C CA . LEU A 1 82 ? -12.609 -5.313 -5.053 1.00 90.94 82 LEU A CA 1
ATOM 606 C C . LEU A 1 82 ? -12.974 -4.798 -6.449 1.00 90.94 82 LEU A C 1
ATOM 608 O O . LEU A 1 82 ? -12.395 -5.245 -7.441 1.00 90.94 82 LEU A O 1
ATOM 612 N N . ARG A 1 83 ? -13.892 -3.827 -6.543 1.00 89.50 83 ARG A N 1
ATOM 613 C CA . ARG A 1 83 ? -14.262 -3.201 -7.819 1.00 89.50 83 ARG A CA 1
ATOM 614 C C . ARG A 1 83 ? -13.077 -2.468 -8.446 1.00 89.50 83 ARG A C 1
ATOM 616 O O . ARG A 1 83 ? -12.886 -2.554 -9.653 1.00 89.50 83 ARG A O 1
ATOM 623 N N . MET A 1 84 ? -12.270 -1.777 -7.645 1.00 88.19 84 MET A N 1
ATOM 624 C CA . MET A 1 84 ? -11.101 -1.036 -8.121 1.00 88.19 84 MET A CA 1
ATOM 625 C C . MET A 1 84 ? -10.015 -1.956 -8.698 1.00 88.19 84 MET A C 1
ATOM 627 O O . MET A 1 84 ? -9.441 -1.655 -9.744 1.00 88.19 84 MET A O 1
ATOM 631 N N . LEU A 1 85 ? -9.775 -3.096 -8.045 1.00 89.81 85 LEU A N 1
ATOM 632 C CA . LEU A 1 85 ? -8.780 -4.088 -8.459 1.00 89.81 85 LEU A CA 1
ATOM 633 C C . LEU A 1 85 ? -9.240 -4.913 -9.665 1.00 89.81 85 LEU A C 1
ATOM 635 O O . LEU A 1 85 ? -8.454 -5.181 -10.570 1.00 89.81 85 LEU A O 1
ATOM 639 N N . THR A 1 86 ? -10.512 -5.312 -9.694 1.00 89.69 86 THR A N 1
ATOM 640 C CA . THR A 1 86 ? -11.047 -6.194 -10.746 1.00 89.69 86 THR A CA 1
ATOM 641 C C . THR A 1 86 ? -11.626 -5.444 -11.941 1.00 89.69 86 THR A C 1
ATOM 643 O O . THR A 1 86 ? -11.716 -6.008 -13.029 1.00 89.69 86 THR A O 1
ATOM 646 N N . GLY A 1 87 ? -11.972 -4.165 -11.773 1.00 86.56 87 GLY A N 1
ATOM 647 C CA . GLY A 1 87 ? -12.503 -3.302 -12.826 1.00 86.56 87 GLY A CA 1
ATOM 648 C C . GLY A 1 87 ? -11.709 -3.389 -14.132 1.00 86.56 87 GLY A C 1
ATOM 649 O O . GLY A 1 87 ? -12.310 -3.703 -15.151 1.00 86.56 87 GLY A O 1
ATOM 650 N N . PRO A 1 88 ? -10.373 -3.226 -14.129 1.00 83.12 88 PRO A N 1
ATOM 651 C CA . PRO A 1 88 ? -9.558 -3.319 -15.342 1.00 83.12 88 PRO A CA 1
ATOM 652 C C . PRO A 1 88 ? -9.693 -4.645 -16.097 1.00 83.12 88 PRO A C 1
ATOM 654 O O . PRO A 1 88 ? -9.639 -4.644 -17.322 1.00 83.12 88 PRO A O 1
ATOM 657 N N . VAL A 1 89 ? -9.896 -5.756 -15.385 1.00 83.12 89 VAL A N 1
ATOM 658 C CA . VAL A 1 89 ? -10.071 -7.087 -15.984 1.00 83.12 89 VAL A CA 1
ATOM 659 C C . VAL A 1 89 ? -11.433 -7.185 -16.669 1.00 83.12 89 VAL A C 1
ATOM 661 O O . VAL A 1 89 ? -11.532 -7.647 -17.802 1.00 83.12 89 VAL A O 1
ATOM 664 N N . TYR A 1 90 ? -12.490 -6.697 -16.015 1.00 79.69 90 TYR A N 1
ATOM 665 C CA . TYR A 1 90 ? -13.845 -6.744 -16.568 1.00 79.69 90 TYR A CA 1
ATOM 666 C C . TYR A 1 90 ? -14.076 -5.717 -17.687 1.00 79.69 90 TYR A C 1
ATOM 668 O O . TYR A 1 90 ? -14.774 -6.026 -18.650 1.00 79.69 90 TYR A O 1
ATOM 676 N N . SER A 1 91 ? -13.454 -4.535 -17.618 1.00 69.06 91 SER A N 1
ATOM 677 C CA . SER A 1 91 ? -13.535 -3.499 -18.662 1.00 69.06 91 SER A CA 1
ATOM 678 C C . SER A 1 91 ? -12.922 -3.939 -19.992 1.00 69.06 91 SER A C 1
ATOM 680 O O . SER A 1 91 ? -13.348 -3.484 -21.052 1.00 69.06 91 SER A O 1
ATOM 682 N N . GLN A 1 92 ? -11.921 -4.823 -19.956 1.00 57.81 92 GLN A N 1
ATOM 683 C CA . GLN A 1 92 ? -11.315 -5.385 -21.167 1.00 57.81 92 GLN A CA 1
ATOM 684 C C . GLN A 1 92 ? -12.256 -6.353 -21.897 1.00 57.81 92 GLN A C 1
ATOM 686 O O . GLN A 1 92 ? -12.145 -6.507 -23.110 1.00 57.81 92 GLN A O 1
ATOM 691 N N . ASN A 1 93 ? -13.220 -6.956 -21.193 1.00 51.72 93 ASN A N 1
ATOM 692 C CA . ASN A 1 93 ? -14.139 -7.939 -21.766 1.00 51.72 93 ASN A CA 1
ATOM 693 C C . ASN A 1 93 ? -15.323 -7.314 -22.532 1.00 51.72 93 ASN A C 1
ATOM 695 O O . ASN A 1 93 ? -16.037 -8.019 -23.234 1.00 51.72 93 ASN A O 1
ATOM 699 N N . THR A 1 94 ? -15.548 -6.002 -22.409 1.00 50.41 94 THR A N 1
ATOM 700 C CA . THR A 1 94 ? -16.606 -5.270 -23.138 1.00 50.41 94 THR A CA 1
ATOM 701 C C . THR A 1 94 ? -16.141 -4.647 -24.459 1.00 50.41 94 THR A C 1
ATOM 703 O O . THR A 1 94 ? -16.923 -3.960 -25.107 1.00 50.41 94 THR A O 1
ATOM 706 N N . ALA A 1 95 ? -14.879 -4.845 -24.853 1.00 43.19 95 ALA A N 1
ATOM 707 C CA . ALA A 1 95 ? -14.288 -4.268 -26.066 1.00 43.19 95 ALA A CA 1
ATOM 708 C C . ALA A 1 95 ? -14.212 -5.248 -27.261 1.00 43.19 95 ALA A C 1
ATOM 710 O O . ALA A 1 95 ? -13.443 -5.000 -28.190 1.00 43.19 95 ALA A O 1
ATOM 711 N N . LEU A 1 96 ? -14.985 -6.341 -27.237 1.00 38.66 96 LEU A N 1
ATOM 712 C CA . LEU A 1 96 ? -15.099 -7.324 -28.324 1.00 38.66 96 LEU A CA 1
ATOM 713 C C . LEU A 1 96 ? -16.525 -7.363 -28.877 1.00 38.66 96 LEU A C 1
ATOM 715 O O . LEU A 1 96 ? -17.459 -7.505 -28.056 1.00 38.66 96 LEU A O 1
#

Sequence (96 aa):
DELPPLISESDMHVSQMAISFLTTLAKVYPSSLSKISGSILNELIGLVRSPLLQGGALSAMLEFFQALVVTGTSNLGYMDLLRMLTGPVYSQNTAL

Organism: NCBI:txid43622

Mean predicted aligned error: 5.3 Å

Solvent-accessible surface area (backbone atoms only — not comparable to full-atom values): 5419 Å² total; per-residue (Å²): 130,79,61,44,81,42,46,37,84,92,43,51,67,55,20,25,52,51,36,45,51,50,30,49,40,36,71,78,43,47,80,58,49,74,73,40,74,50,68,46,46,54,34,51,58,52,42,73,70,39,92,79,60,48,68,68,35,36,53,28,50,54,52,26,54,55,38,41,39,73,57,63,43,86,89,44,31,63,70,49,51,50,47,65,69,45,40,66,65,58,61,60,67,72,76,116